Protein AF-A0A398BSK5-F1 (afdb_monomer_lite)

Sequence (72 aa):
MTEVRVHPRHSRTAEYDFCFRGLRRKARELGIDFKRFVQEGIPASELEHIEDAGLKMMIETAKKEAAQANGR

Structure (mmCIF, N/CA/C/O backbone):
data_AF-A0A398BSK5-F1
#
_entry.id   AF-A0A398BSK5-F1
#
loop_
_atom_site.group_PDB
_atom_site.id
_atom_site.type_symbol
_atom_site.label_atom_id
_atom_site.label_alt_id
_atom_site.label_comp_id
_atom_site.label_asym_id
_atom_site.label_entity_id
_atom_site.label_seq_id
_atom_site.pdbx_PDB_ins_code
_atom_site.Cartn_x
_atom_site.Cartn_y
_atom_site.Cartn_z
_atom_site.occupancy
_atom_site.B_iso_or_equiv
_atom_site.auth_seq_id
_atom_site.auth_comp_id
_atom_site.auth_asym_id
_atom_site.auth_atom_id
_atom_site.pdbx_PDB_model_num
ATOM 1 N N . MET A 1 1 ? -17.728 -2.588 8.438 1.00 49.41 1 MET A N 1
ATOM 2 C CA . MET A 1 1 ? -16.451 -3.302 8.226 1.00 49.41 1 MET A CA 1
ATOM 3 C C . MET A 1 1 ? -15.374 -2.245 8.087 1.00 49.41 1 MET A C 1
ATOM 5 O O . MET A 1 1 ? -15.552 -1.346 7.279 1.00 49.41 1 MET A O 1
ATOM 9 N N . THR A 1 2 ? -14.344 -2.268 8.926 1.00 59.06 2 THR A N 1
ATOM 10 C CA . THR A 1 2 ? -13.260 -1.278 8.877 1.00 59.06 2 THR A CA 1
ATOM 11 C C . THR A 1 2 ? -12.427 -1.536 7.623 1.00 59.06 2 THR A C 1
ATOM 13 O O . THR A 1 2 ? -11.907 -2.635 7.451 1.00 59.06 2 THR A O 1
ATOM 16 N N . GLU A 1 3 ? -12.360 -0.566 6.715 1.00 74.69 3 GLU A N 1
ATOM 17 C CA . GLU A 1 3 ? -11.581 -0.689 5.483 1.00 74.69 3 GLU A CA 1
ATOM 18 C C . GLU A 1 3 ? -10.083 -0.767 5.815 1.00 74.69 3 GLU A C 1
ATOM 20 O O . GLU A 1 3 ? -9.545 0.099 6.509 1.00 74.69 3 GLU A O 1
ATOM 25 N N . VAL A 1 4 ? -9.407 -1.826 5.355 1.00 81.62 4 VAL A N 1
ATOM 26 C CA . VAL A 1 4 ? -7.975 -2.034 5.613 1.00 81.62 4 VAL A CA 1
ATOM 27 C C . VAL A 1 4 ? -7.180 -1.054 4.759 1.00 81.62 4 VAL A C 1
ATOM 29 O O . VAL A 1 4 ? -7.191 -1.147 3.533 1.00 81.62 4 VAL A O 1
ATOM 32 N N . ARG A 1 5 ? -6.472 -0.124 5.401 1.00 81.75 5 ARG A N 1
ATOM 33 C CA . ARG A 1 5 ? -5.570 0.815 4.726 1.00 81.75 5 ARG A CA 1
ATOM 34 C C . ARG A 1 5 ? -4.141 0.299 4.766 1.00 81.75 5 ARG A C 1
ATOM 36 O O . ARG A 1 5 ? -3.621 -0.044 5.825 1.00 81.75 5 ARG A O 1
ATOM 43 N N . VAL A 1 6 ? -3.505 0.258 3.603 1.00 80.69 6 VAL A N 1
ATOM 44 C CA . VAL A 1 6 ? -2.102 -0.115 3.454 1.00 80.69 6 VAL A CA 1
ATOM 45 C C . VAL A 1 6 ? -1.273 1.157 3.514 1.00 80.69 6 VAL A C 1
ATOM 47 O O . VAL A 1 6 ? -1.498 2.098 2.751 1.00 80.69 6 VAL A O 1
ATOM 50 N N . HIS A 1 7 ? -0.302 1.169 4.420 1.00 80.25 7 HIS A N 1
ATOM 51 C CA . HIS A 1 7 ? 0.696 2.223 4.517 1.00 80.25 7 HIS A CA 1
ATOM 52 C C . HIS A 1 7 ? 2.063 1.646 4.157 1.00 80.25 7 HIS A C 1
ATOM 54 O O . HIS A 1 7 ? 2.372 0.515 4.548 1.00 80.25 7 HIS A O 1
ATOM 60 N N . PRO A 1 8 ? 2.919 2.410 3.465 1.00 72.75 8 PRO A N 1
ATOM 61 C CA . PRO A 1 8 ? 4.286 1.992 3.246 1.00 72.75 8 PRO A CA 1
ATOM 62 C C . PRO A 1 8 ? 5.025 1.987 4.579 1.00 72.75 8 PRO A C 1
ATOM 64 O O . PRO A 1 8 ? 5.315 3.035 5.158 1.00 72.75 8 PRO A O 1
ATOM 67 N N . ARG A 1 9 ? 5.335 0.795 5.086 1.00 63.91 9 ARG A N 1
ATOM 68 C CA . ARG A 1 9 ? 6.186 0.664 6.264 1.00 63.91 9 ARG A CA 1
ATOM 69 C C . ARG A 1 9 ? 7.638 0.681 5.828 1.00 63.91 9 ARG A C 1
ATOM 71 O O . ARG A 1 9 ? 8.072 -0.158 5.046 1.00 63.91 9 ARG A O 1
ATOM 78 N N . HIS A 1 10 ? 8.395 1.625 6.372 1.00 49.41 10 HIS A N 1
ATOM 79 C CA . HIS A 1 10 ? 9.847 1.570 6.318 1.00 49.41 10 HIS A CA 1
ATOM 80 C C . HIS A 1 10 ? 10.315 0.490 7.304 1.00 49.41 10 HIS A C 1
ATOM 82 O O . HIS A 1 10 ? 10.637 0.784 8.458 1.00 49.41 10 HIS A O 1
ATOM 88 N N . SER A 1 11 ? 10.290 -0.776 6.886 1.00 41.06 11 SER A N 1
ATOM 89 C CA . SER A 1 11 ? 10.899 -1.851 7.670 1.00 41.06 11 SER A CA 1
ATOM 90 C C . SER A 1 11 ? 12.401 -1.601 7.764 1.00 41.06 11 SER A C 1
ATOM 92 O O . SER A 1 11 ? 13.067 -1.427 6.753 1.00 41.06 11 SER A O 1
ATOM 94 N N . ARG A 1 12 ? 12.951 -1.597 8.986 1.00 40.69 12 ARG A N 1
ATOM 95 C CA . ARG A 1 12 ? 14.409 -1.707 9.203 1.00 40.69 12 ARG A CA 1
ATOM 96 C C . ARG A 1 12 ? 14.931 -3.122 8.916 1.00 40.69 12 ARG A C 1
ATOM 98 O O . ARG A 1 12 ? 16.130 -3.359 9.003 1.00 40.69 12 ARG A O 1
ATOM 105 N N . THR A 1 13 ? 14.033 -4.061 8.632 1.00 39.62 13 THR A N 1
ATOM 106 C CA . THR A 1 13 ? 14.333 -5.457 8.326 1.00 39.62 13 THR A CA 1
ATOM 107 C C . THR A 1 13 ? 14.449 -5.615 6.812 1.00 39.62 13 THR A C 1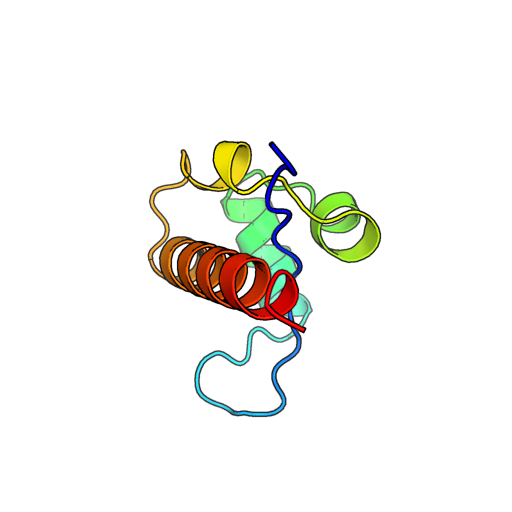
ATOM 109 O O . THR A 1 13 ? 13.477 -5.440 6.080 1.00 39.62 13 THR A O 1
ATOM 112 N N . ALA A 1 14 ? 15.669 -5.907 6.369 1.00 43.47 14 ALA A N 1
ATOM 113 C CA . ALA A 1 14 ? 16.199 -5.833 5.009 1.00 43.47 14 ALA A CA 1
ATOM 114 C C . ALA A 1 14 ? 15.582 -6.779 3.951 1.00 43.47 14 ALA A C 1
ATOM 116 O O . ALA A 1 14 ? 16.205 -7.017 2.921 1.00 43.47 14 ALA A O 1
ATOM 117 N N . GLU A 1 15 ? 14.383 -7.325 4.158 1.00 44.75 15 GLU A N 1
ATOM 118 C CA . GLU A 1 15 ? 13.760 -8.233 3.178 1.00 44.75 15 GLU A CA 1
ATOM 119 C C . GLU A 1 15 ? 12.913 -7.492 2.131 1.00 44.75 15 GLU A C 1
ATOM 121 O O . GLU A 1 15 ? 12.769 -7.968 1.010 1.00 44.75 15 GLU A O 1
ATOM 126 N N . TYR A 1 16 ? 12.444 -6.276 2.440 1.00 50.09 16 TYR A N 1
ATOM 127 C CA . TYR A 1 16 ? 11.772 -5.382 1.487 1.00 50.09 16 TYR A CA 1
ATOM 128 C C . TYR A 1 16 ? 12.195 -3.933 1.744 1.00 50.09 16 TYR A C 1
ATOM 130 O O . TYR A 1 16 ? 11.398 -3.100 2.181 1.00 50.09 16 TYR A O 1
ATOM 138 N N . ASP A 1 17 ? 13.476 -3.634 1.515 1.00 45.66 17 ASP A N 1
ATOM 139 C CA . ASP A 1 17 ? 14.022 -2.280 1.644 1.00 45.66 17 ASP A CA 1
ATOM 140 C C . ASP A 1 17 ? 13.532 -1.402 0.480 1.00 45.66 17 ASP A C 1
ATOM 142 O O . ASP A 1 17 ? 14.222 -1.131 -0.506 1.00 45.66 17 ASP A O 1
ATOM 146 N N . PHE A 1 18 ? 12.274 -0.971 0.555 1.00 57.22 18 PHE A N 1
ATOM 147 C CA . PHE A 1 18 ? 11.798 0.106 -0.293 1.00 57.22 18 PHE A CA 1
ATOM 148 C C . PHE A 1 18 ? 12.350 1.413 0.265 1.00 57.22 18 PHE A C 1
ATOM 150 O O . PHE A 1 18 ? 11.670 2.145 0.986 1.00 57.22 18 PHE A O 1
ATOM 157 N N . CYS A 1 19 ? 13.584 1.745 -0.116 1.00 66.56 19 CYS A N 1
ATOM 158 C CA . CYS A 1 19 ? 14.085 3.108 -0.019 1.00 66.56 19 CYS A CA 1
ATOM 159 C C . CYS A 1 19 ? 12.991 4.072 -0.518 1.00 66.56 19 CYS A C 1
ATOM 161 O O . CYS A 1 19 ? 12.400 3.833 -1.575 1.00 66.56 19 CYS A O 1
ATOM 163 N N . PHE A 1 20 ? 12.738 5.187 0.181 1.00 68.06 20 PHE A N 1
ATOM 164 C CA . PHE A 1 20 ? 11.700 6.172 -0.191 1.00 68.06 20 PHE A CA 1
ATOM 165 C C . PHE A 1 20 ? 11.735 6.560 -1.684 1.00 68.06 20 PHE A C 1
ATOM 167 O O . PHE A 1 20 ? 10.698 6.808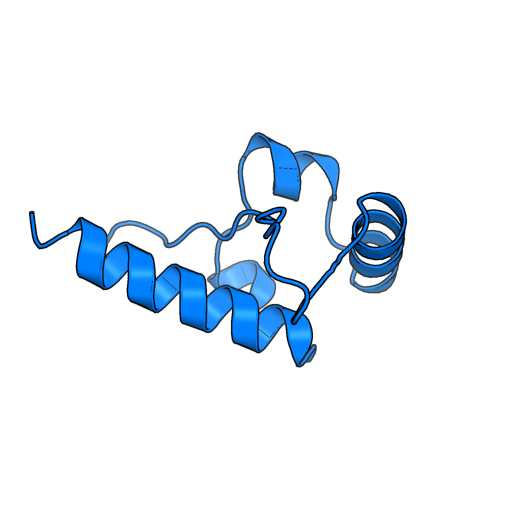 -2.297 1.00 68.06 20 PHE A O 1
ATOM 174 N N . ARG A 1 21 ? 12.927 6.570 -2.297 1.00 72.44 21 ARG A N 1
ATOM 175 C CA . ARG A 1 21 ? 13.116 6.781 -3.742 1.00 72.44 21 ARG A CA 1
ATOM 176 C C . ARG A 1 21 ? 12.570 5.637 -4.603 1.00 72.44 21 ARG A C 1
ATOM 178 O O . ARG A 1 21 ? 11.898 5.910 -5.595 1.00 72.44 21 ARG A O 1
ATOM 185 N N . GLY A 1 22 ? 12.850 4.387 -4.233 1.00 77.25 22 GLY A N 1
ATOM 186 C CA . GLY A 1 22 ? 12.346 3.193 -4.915 1.00 77.25 22 GLY A CA 1
ATOM 187 C C . GLY A 1 22 ? 10.831 3.086 -4.800 1.00 77.25 22 GLY A C 1
ATOM 188 O O . GLY A 1 22 ? 10.155 2.902 -5.807 1.00 77.25 22 GLY A O 1
ATOM 189 N N . LEU A 1 23 ? 10.289 3.342 -3.608 1.00 76.81 23 LEU A N 1
ATOM 190 C CA . LEU A 1 23 ? 8.847 3.373 -3.390 1.00 76.81 23 L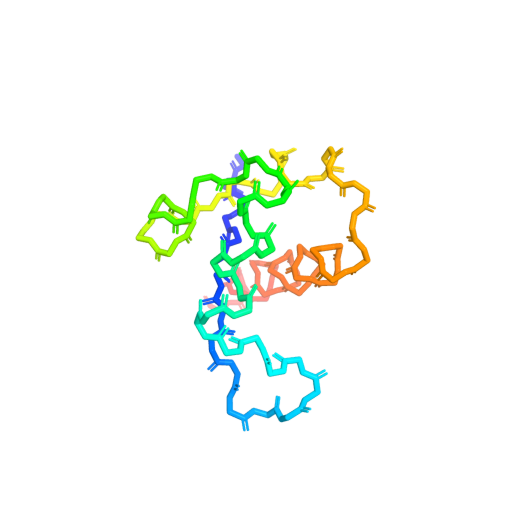EU A CA 1
ATOM 191 C C . LEU A 1 23 ? 8.160 4.480 -4.192 1.00 76.81 23 LEU A C 1
ATOM 193 O O . LEU A 1 23 ? 7.134 4.240 -4.812 1.00 76.81 23 LEU A O 1
ATOM 197 N N . ARG A 1 24 ? 8.733 5.689 -4.224 1.00 81.94 24 ARG A N 1
ATOM 198 C CA . ARG A 1 24 ? 8.188 6.804 -5.008 1.00 81.94 24 ARG A CA 1
ATOM 199 C C . ARG A 1 24 ? 8.201 6.510 -6.506 1.00 81.94 24 ARG A C 1
ATOM 201 O O . ARG A 1 24 ? 7.245 6.852 -7.198 1.00 81.94 24 ARG A O 1
ATOM 208 N N . ARG A 1 25 ? 9.274 5.893 -7.011 1.00 83.31 25 ARG A N 1
ATOM 209 C CA . ARG A 1 25 ? 9.356 5.461 -8.411 1.00 83.31 25 ARG A CA 1
ATOM 210 C C . ARG A 1 25 ? 8.299 4.400 -8.706 1.00 83.31 25 ARG A C 1
ATOM 212 O O . ARG A 1 25 ? 7.535 4.581 -9.644 1.00 83.31 25 ARG A O 1
ATOM 219 N N . LYS A 1 26 ? 8.214 3.369 -7.867 1.00 80.56 26 LYS A N 1
ATOM 220 C CA . LYS A 1 26 ? 7.250 2.278 -8.010 1.00 80.56 26 LYS A CA 1
ATOM 221 C C . LYS A 1 26 ? 5.812 2.787 -7.932 1.00 80.56 26 LYS A C 1
ATOM 223 O O . LYS A 1 26 ? 5.007 2.448 -8.781 1.00 80.56 26 LYS A O 1
ATOM 228 N N . ALA A 1 27 ? 5.508 3.678 -6.989 1.00 84.56 27 ALA A N 1
ATOM 229 C CA . ALA A 1 27 ? 4.202 4.321 -6.890 1.00 84.56 27 ALA A CA 1
ATOM 230 C C . ALA A 1 27 ? 3.855 5.072 -8.182 1.00 84.56 27 ALA A C 1
ATOM 232 O O . ALA A 1 27 ? 2.774 4.886 -8.722 1.00 84.56 27 ALA A O 1
ATOM 233 N N . ARG A 1 28 ? 4.802 5.830 -8.749 1.00 85.69 28 ARG A N 1
ATOM 234 C CA . ARG A 1 28 ? 4.607 6.493 -10.045 1.00 85.69 28 ARG A CA 1
ATOM 235 C C . ARG A 1 28 ? 4.398 5.502 -11.197 1.00 85.69 28 ARG A C 1
ATOM 237 O O . ARG A 1 28 ? 3.552 5.759 -12.043 1.00 85.69 28 ARG A O 1
ATOM 244 N N . GLU A 1 29 ? 5.157 4.407 -11.242 1.00 85.94 29 GLU A N 1
ATOM 245 C CA . GLU A 1 29 ? 5.021 3.351 -12.262 1.00 85.94 29 GLU A CA 1
ATOM 246 C C . GLU A 1 29 ? 3.664 2.641 -12.176 1.00 85.94 29 GLU A C 1
ATOM 248 O O . GLU A 1 29 ? 3.097 2.273 -13.198 1.00 85.94 29 GLU A O 1
ATOM 253 N N . LEU A 1 30 ? 3.126 2.499 -10.967 1.00 82.31 30 LEU A N 1
ATOM 254 C CA . LEU A 1 30 ? 1.848 1.845 -10.698 1.00 82.31 30 LEU A CA 1
ATOM 255 C C . LEU A 1 30 ? 0.654 2.816 -10.703 1.00 82.31 30 LEU A C 1
ATOM 257 O O . LEU A 1 30 ? -0.462 2.405 -10.406 1.00 82.31 30 LEU A O 1
ATOM 261 N N . GLY A 1 31 ? 0.872 4.102 -11.006 1.00 84.38 31 GLY A N 1
ATOM 262 C CA . GLY A 1 31 ? -0.186 5.122 -10.992 1.00 84.38 31 GLY A CA 1
ATOM 263 C C . GLY A 1 31 ? -0.723 5.457 -9.595 1.00 84.38 31 GLY A C 1
ATOM 264 O O . GLY A 1 31 ? -1.788 6.052 -9.462 1.00 84.38 31 GLY A O 1
ATOM 265 N N . ILE A 1 32 ? 0.011 5.090 -8.548 1.00 85.12 32 ILE A N 1
ATOM 266 C CA . ILE A 1 32 ? -0.338 5.333 -7.154 1.00 85.12 32 ILE A CA 1
ATOM 267 C C . ILE A 1 32 ? 0.092 6.743 -6.743 1.00 85.12 32 ILE A C 1
ATOM 269 O O . ILE A 1 32 ? 1.252 7.136 -6.913 1.00 85.12 32 ILE A O 1
ATOM 273 N N . ASP A 1 33 ? -0.814 7.479 -6.096 1.00 86.44 33 ASP A N 1
ATOM 274 C CA . ASP A 1 33 ? -0.454 8.738 -5.452 1.00 86.44 33 ASP A CA 1
ATOM 275 C C . ASP A 1 33 ? 0.409 8.477 -4.208 1.00 86.44 33 ASP A C 1
ATOM 277 O O . ASP A 1 33 ? -0.063 8.078 -3.142 1.00 86.44 33 ASP A O 1
ATOM 281 N N . PHE A 1 34 ? 1.716 8.697 -4.359 1.00 83.69 34 PHE A N 1
ATOM 282 C CA . PHE A 1 34 ? 2.698 8.462 -3.303 1.00 83.69 34 PHE A CA 1
ATOM 283 C C . PHE A 1 34 ? 2.426 9.289 -2.039 1.00 83.69 34 PHE A C 1
ATOM 285 O O . PHE A 1 34 ? 2.678 8.821 -0.929 1.00 83.69 34 PHE A O 1
ATOM 292 N N . LYS A 1 35 ? 1.926 10.521 -2.189 1.00 84.44 35 LYS A N 1
ATOM 293 C CA . LYS A 1 35 ? 1.683 11.413 -1.053 1.00 84.44 35 LYS A CA 1
ATOM 294 C C . LYS A 1 35 ? 0.522 10.881 -0.211 1.00 84.44 35 LYS A C 1
ATOM 296 O O . LYS A 1 35 ? 0.687 10.728 0.998 1.00 84.44 35 LYS A O 1
ATOM 301 N N . ARG A 1 36 ? -0.588 10.516 -0.855 1.00 85.25 36 ARG A N 1
ATOM 302 C CA . ARG A 1 36 ? -1.747 9.856 -0.240 1.00 85.25 36 ARG A CA 1
ATOM 303 C C . ARG A 1 36 ? -1.349 8.521 0.384 1.00 85.25 36 ARG A C 1
ATOM 305 O O . ARG A 1 36 ? -1.707 8.258 1.527 1.00 85.25 36 ARG A O 1
ATOM 312 N N . PHE A 1 37 ? -0.525 7.726 -0.302 1.00 84.44 37 PHE A N 1
ATOM 313 C CA . PHE A 1 37 ? -0.051 6.440 0.214 1.00 84.44 37 PHE A CA 1
ATOM 314 C C . PHE A 1 37 ? 0.720 6.566 1.529 1.00 84.44 37 PHE A C 1
ATOM 316 O O . PHE A 1 37 ? 0.483 5.795 2.454 1.00 84.44 37 PHE A O 1
ATOM 323 N N . VAL A 1 38 ? 1.602 7.561 1.644 1.00 82.31 38 VAL A N 1
ATOM 324 C CA . VAL A 1 38 ? 2.386 7.789 2.867 1.00 82.31 38 VAL A CA 1
ATOM 325 C C . VAL A 1 38 ? 1.555 8.455 3.969 1.00 82.31 38 VAL A C 1
ATOM 327 O O . VAL A 1 38 ? 1.656 8.047 5.123 1.00 82.31 38 VAL A O 1
ATOM 330 N N . GLN A 1 39 ? 0.760 9.480 3.643 1.00 83.50 39 GLN A N 1
ATOM 331 C CA . GLN A 1 39 ? 0.067 10.302 4.646 1.00 83.50 39 GLN A CA 1
ATOM 332 C C . GLN A 1 39 ? -1.245 9.686 5.140 1.00 83.50 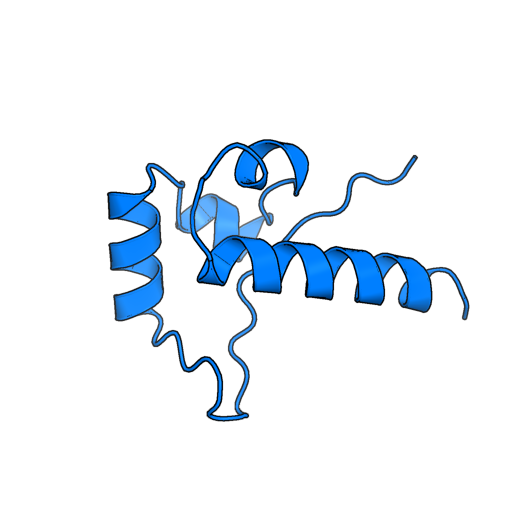39 GLN A C 1
ATOM 334 O O . GLN A 1 39 ? -1.512 9.695 6.338 1.00 83.50 39 GLN A O 1
ATOM 339 N N . GLU A 1 40 ? -2.063 9.165 4.229 1.00 83.00 40 GLU A N 1
ATOM 340 C CA . GLU A 1 40 ? -3.430 8.714 4.519 1.00 83.00 40 GLU A CA 1
ATOM 341 C C . GLU A 1 40 ? -3.579 7.191 4.459 1.00 83.00 40 GLU A C 1
ATOM 343 O O . GLU A 1 40 ? -4.537 6.645 5.017 1.00 83.00 40 GLU A O 1
ATOM 348 N N . GLY A 1 41 ? -2.623 6.519 3.807 1.00 82.69 41 GLY A N 1
ATOM 349 C CA . GLY A 1 41 ? -2.741 5.123 3.410 1.00 82.69 41 GLY A CA 1
ATOM 350 C C . GLY A 1 41 ? -3.682 4.974 2.220 1.00 82.69 41 GLY A C 1
ATOM 351 O O . GLY A 1 41 ? -4.559 5.808 1.981 1.00 82.69 41 GLY A O 1
ATOM 352 N N . ILE A 1 42 ? -3.507 3.903 1.452 1.00 85.62 42 ILE A N 1
ATOM 353 C CA . ILE A 1 42 ? -4.425 3.572 0.355 1.00 85.62 42 ILE A CA 1
ATOM 354 C C . ILE A 1 42 ? -5.236 2.348 0.762 1.00 85.62 42 ILE A C 1
ATOM 356 O O . ILE A 1 42 ? -4.665 1.399 1.309 1.00 85.62 42 ILE A O 1
ATOM 360 N N . PRO A 1 43 ? -6.560 2.356 0.547 1.00 86.88 43 PRO A N 1
ATOM 361 C CA . PRO A 1 43 ? -7.386 1.195 0.833 1.00 86.88 43 PRO A CA 1
ATOM 362 C C . PRO A 1 43 ? -6.898 -0.022 0.046 1.00 86.88 43 PRO A C 1
ATOM 364 O O . PRO A 1 43 ? -6.589 0.069 -1.142 1.00 86.88 43 PRO A O 1
ATOM 367 N N . ALA A 1 44 ? -6.848 -1.174 0.716 1.00 83.38 44 ALA A N 1
ATOM 368 C CA . ALA A 1 44 ? -6.412 -2.431 0.120 1.00 83.38 44 ALA A CA 1
ATOM 369 C C . ALA A 1 44 ? -7.170 -2.731 -1.180 1.00 83.38 44 ALA A C 1
ATOM 371 O O . ALA A 1 44 ? -6.533 -3.108 -2.153 1.00 83.38 44 ALA A O 1
ATOM 372 N N . SER A 1 45 ? -8.476 -2.448 -1.237 1.00 83.19 45 SER A N 1
ATOM 373 C CA . SER A 1 45 ? -9.293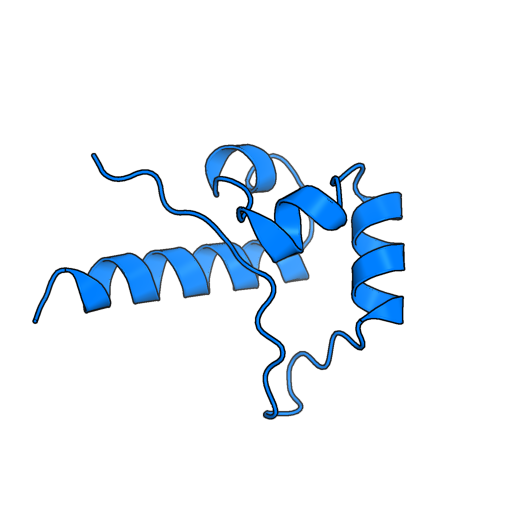 -2.622 -2.442 1.00 83.19 45 SER A CA 1
ATOM 374 C C . SER A 1 45 ? -8.750 -1.869 -3.663 1.00 83.19 45 SER A C 1
ATOM 376 O O . SER A 1 45 ? -8.757 -2.423 -4.754 1.00 83.19 45 SER A O 1
ATOM 378 N N . GLU A 1 46 ? -8.230 -0.643 -3.503 1.00 83.12 46 GLU A N 1
ATOM 379 C CA . GLU A 1 46 ? -7.633 0.109 -4.624 1.00 83.12 46 GLU A CA 1
ATOM 380 C C . GLU A 1 46 ? -6.289 -0.494 -5.071 1.00 83.12 46 GLU A C 1
ATOM 382 O O . GLU A 1 46 ? -5.937 -0.422 -6.246 1.00 83.12 46 GLU A O 1
ATOM 387 N N . LEU A 1 47 ? -5.547 -1.125 -4.156 1.00 81.81 47 LEU A N 1
ATOM 388 C CA . LEU A 1 47 ? -4.263 -1.765 -4.458 1.00 81.81 47 LEU A CA 1
ATOM 389 C C . LEU A 1 47 ? -4.413 -3.207 -4.963 1.00 81.81 47 LEU A C 1
ATOM 391 O O . LEU A 1 47 ? -3.531 -3.689 -5.667 1.00 81.81 47 LEU A O 1
ATOM 395 N N . GLU A 1 48 ? -5.510 -3.895 -4.638 1.00 82.06 48 GLU A N 1
ATOM 396 C CA . GLU A 1 48 ? -5.787 -5.271 -5.078 1.00 82.06 48 GLU A CA 1
ATOM 397 C C . GLU A 1 48 ? -5.945 -5.382 -6.599 1.00 82.06 48 GLU A C 1
ATOM 399 O O . GLU A 1 48 ? -5.674 -6.438 -7.168 1.00 82.06 48 GLU A O 1
ATOM 404 N N . HIS A 1 49 ? -6.311 -4.284 -7.265 1.00 82.62 49 HIS A N 1
ATOM 405 C CA . HIS A 1 49 ? -6.366 -4.201 -8.724 1.00 82.62 49 HIS A CA 1
ATOM 406 C C . HIS A 1 49 ? -4.983 -4.142 -9.389 1.00 82.62 49 HIS A C 1
ATOM 408 O O . HIS A 1 49 ? -4.881 -4.324 -10.601 1.00 82.62 49 HIS A O 1
ATOM 414 N N . ILE A 1 50 ? -3.917 -3.888 -8.625 1.00 83.44 50 ILE A N 1
ATOM 415 C CA . ILE A 1 50 ? -2.563 -3.755 -9.154 1.00 83.44 50 ILE A CA 1
ATOM 416 C C . ILE A 1 50 ? -1.868 -5.115 -9.081 1.00 83.44 50 ILE A C 1
ATOM 418 O O . ILE A 1 50 ? -1.613 -5.656 -8.004 1.00 83.44 50 ILE A O 1
ATOM 422 N N . GLU A 1 51 ? -1.507 -5.669 -10.238 1.00 79.94 51 GLU A N 1
ATOM 423 C CA . GLU A 1 51 ? -0.816 -6.959 -10.342 1.00 79.94 51 GLU A CA 1
ATOM 424 C C . GLU A 1 51 ? 0.687 -6.856 -10.028 1.00 79.94 51 GLU A C 1
ATOM 426 O O . GLU A 1 51 ? 1.543 -7.256 -10.813 1.00 79.94 51 GLU A O 1
ATOM 431 N N . ASP A 1 52 ? 1.024 -6.325 -8.853 1.00 81.56 52 ASP A N 1
ATOM 432 C CA . ASP A 1 52 ? 2.397 -6.243 -8.363 1.00 81.56 52 ASP A CA 1
ATOM 433 C C . ASP A 1 52 ? 2.614 -7.189 -7.177 1.00 81.56 52 ASP A C 1
ATOM 435 O O . ASP A 1 52 ? 1.908 -7.133 -6.169 1.00 81.56 52 ASP A O 1
ATOM 439 N N . ALA A 1 53 ? 3.612 -8.068 -7.283 1.00 79.12 53 ALA A N 1
ATOM 440 C CA . ALA A 1 53 ? 3.912 -9.047 -6.238 1.00 79.12 53 ALA A CA 1
ATOM 441 C C . ALA A 1 53 ? 4.325 -8.387 -4.908 1.00 79.12 53 ALA A C 1
ATOM 443 O O . ALA A 1 53 ? 3.949 -8.874 -3.842 1.00 79.12 53 ALA A O 1
ATOM 444 N N . GLY A 1 54 ? 5.042 -7.258 -4.961 1.00 76.75 54 GLY A N 1
ATOM 445 C CA . GLY A 1 54 ? 5.448 -6.513 -3.769 1.00 76.75 54 GLY A CA 1
ATOM 446 C C . GLY A 1 54 ? 4.252 -5.891 -3.051 1.00 76.75 54 GLY A C 1
ATOM 447 O O . GLY A 1 54 ? 4.133 -6.009 -1.831 1.00 76.75 54 GLY A O 1
ATOM 448 N N . LEU A 1 55 ? 3.319 -5.301 -3.803 1.00 78.38 55 LEU A N 1
ATOM 449 C CA . LEU A 1 55 ? 2.069 -4.791 -3.237 1.00 78.38 55 LEU A CA 1
ATOM 450 C C . LEU A 1 55 ? 1.180 -5.898 -2.678 1.00 78.38 55 LEU A C 1
ATOM 452 O O . LEU A 1 55 ? 0.645 -5.724 -1.587 1.00 78.38 55 LEU A O 1
ATOM 456 N N . LYS A 1 56 ? 1.048 -7.040 -3.363 1.00 82.06 56 LYS A N 1
ATOM 457 C CA . LYS A 1 56 ? 0.261 -8.179 -2.857 1.00 82.06 56 LYS A CA 1
ATOM 458 C C . LYS A 1 56 ? 0.740 -8.621 -1.476 1.00 82.06 56 LYS A C 1
ATOM 460 O O . LYS A 1 56 ? -0.077 -8.811 -0.578 1.00 82.06 56 LYS A O 1
ATOM 465 N N . MET A 1 57 ? 2.056 -8.696 -1.278 1.00 80.75 57 MET A N 1
ATOM 466 C CA . MET A 1 57 ? 2.639 -9.023 0.024 1.00 80.75 57 MET A CA 1
ATOM 467 C C . MET A 1 57 ? 2.354 -7.938 1.070 1.00 80.75 57 MET A C 1
ATOM 469 O O . MET A 1 57 ? 1.948 -8.266 2.182 1.00 80.75 57 MET A O 1
ATOM 473 N N . MET A 1 58 ? 2.460 -6.652 0.711 1.00 77.69 58 MET A N 1
ATOM 474 C CA . MET A 1 58 ? 2.100 -5.547 1.614 1.00 77.69 58 MET A CA 1
ATOM 475 C C . MET A 1 58 ? 0.621 -5.565 2.022 1.00 77.69 58 MET A C 1
ATOM 477 O O . MET A 1 58 ? 0.311 -5.355 3.195 1.00 77.69 58 MET A O 1
ATOM 481 N N . ILE A 1 59 ? -0.290 -5.826 1.079 1.00 82.38 59 ILE A N 1
ATOM 482 C CA . ILE A 1 59 ? -1.732 -5.937 1.336 1.00 82.38 59 ILE A CA 1
ATOM 483 C C . ILE A 1 59 ? -2.005 -7.112 2.275 1.00 82.38 59 ILE A C 1
ATOM 485 O O . ILE A 1 59 ? -2.756 -6.962 3.238 1.00 82.38 59 ILE A O 1
ATOM 489 N N . GLU A 1 60 ? -1.390 -8.270 2.031 1.00 83.00 60 GLU A N 1
ATOM 490 C CA . GLU A 1 60 ? -1.568 -9.446 2.881 1.00 83.00 60 GLU A CA 1
ATOM 491 C C . GLU A 1 60 ? -1.056 -9.198 4.306 1.00 83.00 60 GLU A C 1
ATOM 493 O O . GLU A 1 60 ? -1.751 -9.521 5.273 1.00 83.00 60 GLU A O 1
ATOM 498 N N . THR A 1 61 ? 0.112 -8.566 4.457 1.00 82.12 61 THR A N 1
ATOM 499 C CA . THR A 1 61 ? 0.629 -8.155 5.768 1.00 82.12 61 THR A CA 1
ATOM 500 C C . THR A 1 61 ? -0.323 -7.179 6.457 1.00 82.12 61 THR A C 1
ATOM 502 O O . THR A 1 61 ? -0.690 -7.413 7.605 1.00 82.12 61 THR A O 1
ATOM 505 N N . ALA A 1 62 ? -0.796 -6.141 5.762 1.00 79.69 62 ALA A N 1
ATOM 506 C CA . ALA A 1 62 ? -1.729 -5.167 6.329 1.00 79.69 62 ALA A CA 1
ATOM 507 C C . ALA A 1 62 ? -3.065 -5.811 6.748 1.00 79.69 62 ALA A C 1
ATOM 509 O O . ALA A 1 62 ? -3.593 -5.493 7.813 1.00 79.69 62 ALA A O 1
ATOM 510 N N . LYS A 1 63 ? -3.592 -6.759 5.958 1.00 80.19 63 LYS A N 1
ATOM 511 C CA . LYS A 1 63 ? -4.795 -7.540 6.301 1.00 80.19 63 LYS A CA 1
ATOM 512 C C . LYS A 1 63 ? -4.563 -8.408 7.544 1.00 80.19 63 LYS A C 1
ATOM 514 O O . LYS A 1 63 ? -5.415 -8.426 8.432 1.00 80.19 63 LYS A O 1
ATOM 519 N N . LYS A 1 64 ? -3.411 -9.083 7.642 1.00 79.75 64 LYS A N 1
ATOM 520 C CA . LYS A 1 64 ? -3.021 -9.880 8.820 1.00 79.75 64 LYS A CA 1
ATOM 521 C C . LYS A 1 64 ? -2.891 -9.013 10.075 1.00 79.75 64 LYS A C 1
ATOM 523 O O . LYS A 1 64 ? -3.415 -9.384 11.121 1.00 79.75 64 LYS A O 1
ATOM 528 N N . GLU A 1 65 ? -2.255 -7.850 9.975 1.00 74.12 65 GLU A N 1
ATOM 529 C CA . GLU A 1 65 ? -2.111 -6.919 11.100 1.00 74.12 65 GLU A CA 1
ATOM 530 C C . GLU A 1 65 ? -3.447 -6.314 11.528 1.00 74.12 65 GLU A C 1
ATOM 532 O O . GLU A 1 65 ? -3.719 -6.252 12.721 1.00 74.12 65 GLU A O 1
ATOM 537 N N . ALA A 1 66 ? -4.316 -5.926 10.590 1.00 71.00 66 ALA A N 1
ATOM 538 C CA . ALA A 1 66 ? -5.657 -5.442 10.914 1.00 71.00 66 ALA A CA 1
ATOM 539 C C . ALA A 1 66 ? -6.504 -6.515 11.623 1.00 71.00 66 ALA A C 1
ATOM 541 O O . ALA A 1 66 ? -7.261 -6.195 12.541 1.00 71.00 66 ALA A O 1
ATOM 542 N N . ALA A 1 67 ? -6.349 -7.786 11.237 1.00 69.31 67 ALA A N 1
ATOM 543 C CA . ALA A 1 67 ? -6.991 -8.910 11.913 1.00 69.31 67 ALA A CA 1
ATOM 544 C C . ALA A 1 67 ? -6.436 -9.135 13.331 1.00 69.31 67 ALA A C 1
ATOM 546 O O . ALA A 1 67 ? -7.203 -9.431 14.243 1.00 69.31 67 ALA A O 1
ATOM 547 N N . GLN A 1 68 ? -5.127 -8.956 13.541 1.00 62.66 68 GLN A N 1
ATOM 548 C CA . GLN A 1 68 ? -4.496 -9.095 14.861 1.00 62.66 68 GLN A CA 1
ATOM 549 C C . GLN A 1 68 ? -4.731 -7.887 15.782 1.00 62.66 68 GLN A C 1
ATOM 551 O O . GLN A 1 68 ? -4.898 -8.059 16.986 1.00 62.66 68 GLN A O 1
ATOM 556 N N . ALA A 1 69 ? -4.790 -6.670 15.237 1.00 57.53 69 ALA A N 1
ATOM 557 C CA . ALA A 1 69 ? -5.038 -5.443 15.993 1.00 57.53 69 ALA A CA 1
ATOM 558 C C . ALA A 1 69 ? -6.470 -5.362 16.550 1.00 57.53 69 ALA A C 1
ATOM 560 O O . ALA A 1 69 ? -6.689 -4.699 17.557 1.00 57.53 69 ALA A O 1
ATOM 561 N N . ASN A 1 70 ? -7.430 -6.064 15.938 1.00 47.69 70 ASN A N 1
ATOM 562 C CA . ASN A 1 70 ? -8.801 -6.203 16.448 1.00 47.69 70 ASN A CA 1
ATOM 563 C C . ASN A 1 70 ? -8.943 -7.278 17.548 1.00 47.69 70 ASN A C 1
ATOM 565 O O . ASN A 1 70 ? -10.053 -7.560 17.989 1.00 47.69 70 ASN A O 1
ATOM 569 N N . GLY A 1 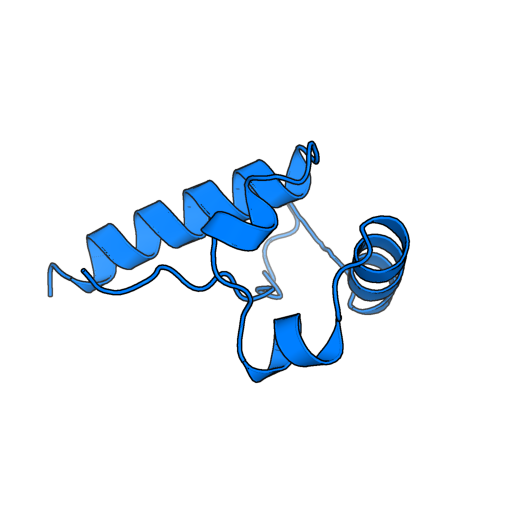71 ? -7.837 -7.912 17.955 1.00 41.72 71 GLY A N 1
ATOM 570 C CA . GLY A 1 71 ? -7.805 -8.981 18.953 1.00 41.72 71 GLY A CA 1
ATOM 571 C C . GLY A 1 71 ? -7.186 -8.595 20.300 1.00 41.72 71 GLY A C 1
ATOM 572 O O . GLY A 1 71 ? -6.846 -9.505 21.056 1.00 41.72 71 GLY A O 1
ATOM 573 N N . ARG A 1 72 ? -6.991 -7.301 20.595 1.00 40.53 72 ARG A N 1
ATOM 574 C CA . ARG A 1 72 ? -6.440 -6.826 21.877 1.00 40.53 72 ARG A CA 1
ATOM 575 C C . ARG A 1 72 ? -7.420 -5.958 22.652 1.00 40.53 72 ARG A C 1
ATOM 577 O O . ARG A 1 72 ? -8.026 -5.065 22.025 1.00 40.53 72 ARG A O 1
#

Secondary structure (DSSP, 8-state):
----EE-----SSTTS---HHHHHHHHHHTT--HHHHHHT-EEHHHHHTS--HHHHHHHHHHHHHHHHHTT-

Organism: NCBI:txid2306023

Foldseek 3Di:
DDFQFFADDCDPDPPDRCDLVNQVVVCVVQVHDSVCRHPVGDGLVVLVPGPDPVSVVSSVVSVVVVVVVVVD

Radius of gyration: 12.1 Å; chains: 1; bounding box: 33×21×34 Å

pLDDT: mean 73.15, std 14.5, range [39.62, 86.88]